Protein AF-A0A357LTD9-F1 (afdb_monomer_lite)

Foldseek 3Di:
DDDCVVVVPPQKDWAFDDDPRDGAWTWIWGDDPAAIEIGDTDGVDDDLCSLVVSVVVNCVVPVVHHYDYDDDDPVVVSNVVNPDDDPDDDDDDDD

Structure (mmCIF, N/CA/C/O backbone):
data_AF-A0A357LTD9-F1
#
_entry.id   AF-A0A357LTD9-F1
#
loop_
_atom_site.group_PDB
_atom_site.id
_atom_site.type_symbol
_atom_site.label_atom_id
_atom_site.label_alt_id
_atom_site.label_comp_id
_atom_site.label_asym_id
_atom_site.label_entity_id
_atom_site.label_seq_id
_atom_site.pdbx_PDB_ins_code
_atom_site.Cartn_x
_atom_site.Cartn_y
_atom_site.Cartn_z
_atom_site.occupancy
_atom_site.B_iso_or_equiv
_atom_site.auth_seq_id
_atom_site.auth_comp_id
_atom_site.auth_asym_id
_atom_site.auth_atom_id
_atom_site.pdbx_PDB_model_num
ATOM 1 N N . MET A 1 1 ? 0.953 27.834 -2.475 1.00 64.50 1 MET A N 1
ATOM 2 C CA . MET A 1 1 ? 1.856 27.210 -1.484 1.00 64.50 1 MET A CA 1
ATOM 3 C C . MET A 1 1 ? 1.182 25.929 -1.016 1.00 64.50 1 MET A C 1
ATOM 5 O O . MET A 1 1 ? -0.016 25.980 -0.756 1.00 64.50 1 MET A O 1
ATOM 9 N N . PHE A 1 2 ? 1.875 24.789 -1.015 1.00 73.38 2 PHE A N 1
ATOM 10 C CA . PHE A 1 2 ? 1.286 23.538 -0.526 1.00 73.38 2 PHE A CA 1
ATOM 11 C C . PHE A 1 2 ? 1.097 23.623 0.994 1.00 73.38 2 PHE A C 1
ATOM 13 O O . PHE A 1 2 ? 1.944 24.174 1.688 1.00 73.38 2 PHE A O 1
ATOM 20 N N . ASN A 1 3 ? -0.035 23.137 1.502 1.00 78.94 3 ASN A N 1
ATOM 21 C CA . ASN A 1 3 ? -0.360 23.207 2.925 1.00 78.94 3 ASN A CA 1
ATOM 22 C C . ASN A 1 3 ? 0.356 22.080 3.693 1.00 78.94 3 ASN A C 1
ATOM 24 O O . ASN A 1 3 ? 0.045 20.905 3.496 1.00 78.94 3 ASN A O 1
ATOM 28 N N . GLU A 1 4 ? 1.280 22.437 4.585 1.00 82.81 4 GLU A N 1
ATOM 29 C CA . GLU A 1 4 ? 2.109 21.486 5.343 1.00 82.81 4 GLU A CA 1
ATOM 30 C C . GLU A 1 4 ? 1.353 20.733 6.451 1.00 82.81 4 GLU A C 1
ATOM 32 O O . GLU A 1 4 ? 1.856 19.738 6.966 1.00 82.81 4 GLU A O 1
ATOM 37 N N . ILE A 1 5 ? 0.120 21.133 6.794 1.00 84.25 5 ILE A N 1
ATOM 38 C CA . ILE A 1 5 ? -0.680 20.495 7.857 1.00 84.25 5 ILE A CA 1
ATOM 39 C C . ILE A 1 5 ? -0.859 18.990 7.614 1.00 84.25 5 ILE A C 1
ATOM 41 O O . ILE A 1 5 ? -0.936 18.215 8.566 1.00 84.25 5 ILE A O 1
ATOM 45 N N . PHE A 1 6 ? -0.900 18.552 6.353 1.00 76.31 6 PHE A N 1
ATOM 46 C CA . PHE A 1 6 ? -1.041 17.134 6.022 1.0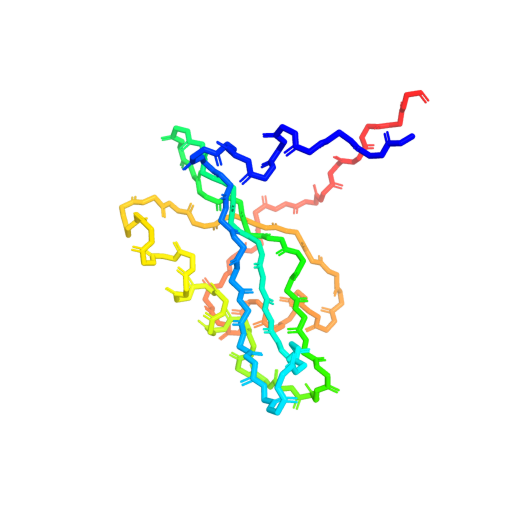0 76.31 6 PHE A CA 1
ATOM 47 C C . PHE A 1 6 ? 0.160 16.283 6.445 1.00 76.31 6 PHE A C 1
ATOM 49 O O . PHE A 1 6 ? -0.033 15.103 6.717 1.00 76.31 6 PHE A O 1
ATOM 56 N N . LEU A 1 7 ? 1.357 16.866 6.577 1.00 80.00 7 LEU A N 1
ATOM 57 C CA . LEU A 1 7 ? 2.538 16.151 7.075 1.00 80.00 7 LEU A CA 1
ATOM 58 C C . LEU A 1 7 ? 2.448 15.842 8.575 1.00 80.00 7 LEU A C 1
ATOM 60 O O . LEU A 1 7 ? 3.122 14.936 9.050 1.00 80.00 7 LEU A O 1
ATOM 64 N N . ASN A 1 8 ? 1.600 16.567 9.310 1.00 83.81 8 ASN A N 1
ATOM 65 C CA . ASN A 1 8 ? 1.417 16.407 10.754 1.00 83.81 8 ASN A CA 1
ATOM 66 C C . ASN A 1 8 ? 0.146 15.623 11.116 1.00 83.81 8 ASN A C 1
ATOM 68 O O . ASN A 1 8 ? -0.194 15.501 12.293 1.00 83.81 8 ASN A O 1
ATOM 72 N N . LYS A 1 9 ? -0.593 15.100 10.128 1.00 87.81 9 LYS A N 1
ATOM 73 C CA . LYS A 1 9 ? -1.756 14.252 10.404 1.00 87.81 9 LYS A CA 1
ATOM 74 C C . LYS A 1 9 ? -1.294 12.859 10.812 1.00 87.81 9 LYS A C 1
ATOM 76 O O . LYS A 1 9 ? -0.747 12.136 9.992 1.00 87.81 9 LYS A O 1
ATOM 81 N N . GLY A 1 10 ? -1.606 12.464 12.047 1.00 90.00 10 GLY A N 1
ATOM 82 C CA . GLY A 1 10 ? -1.229 11.159 12.610 1.00 90.00 10 GLY A CA 1
ATOM 83 C C . GLY A 1 10 ? -1.836 9.934 11.915 1.00 90.00 10 GLY A C 1
ATOM 84 O O . GLY A 1 10 ? -1.462 8.815 12.243 1.00 90.00 10 GLY A O 1
ATOM 85 N N . ASP A 1 11 ? -2.746 10.137 10.962 1.00 94.94 11 ASP A N 1
ATOM 86 C CA . ASP A 1 11 ? -3.331 9.073 10.145 1.00 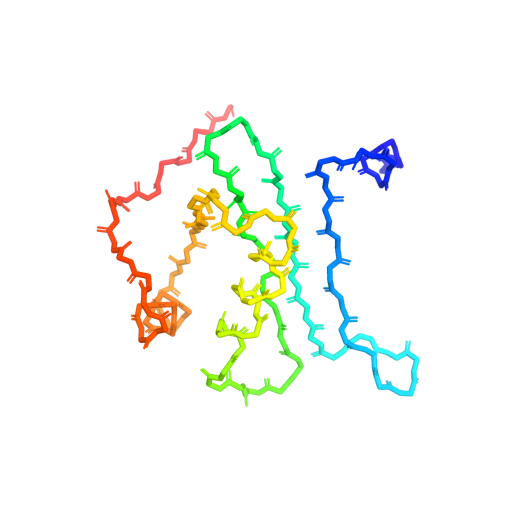94.94 11 ASP A CA 1
ATOM 87 C C . ASP A 1 11 ? -2.701 8.973 8.743 1.00 94.94 11 ASP A C 1
ATOM 89 O O . ASP A 1 11 ? -3.103 8.123 7.951 1.00 94.94 11 ASP A O 1
ATOM 93 N N . ILE A 1 12 ? -1.719 9.822 8.416 1.00 94.50 12 ILE A N 1
ATOM 94 C CA . ILE A 1 12 ? -0.962 9.768 7.161 1.00 94.50 12 ILE A CA 1
ATOM 95 C C . ILE A 1 12 ? 0.469 9.323 7.467 1.00 94.50 12 ILE A C 1
ATOM 97 O O . ILE A 1 12 ? 1.169 9.932 8.271 1.00 94.50 12 ILE A O 1
ATOM 101 N N . PHE A 1 13 ? 0.920 8.281 6.776 1.00 94.62 13 PHE A N 1
ATOM 102 C CA . PHE A 1 13 ? 2.229 7.663 6.959 1.00 94.62 13 PHE A CA 1
ATOM 103 C C . PHE A 1 13 ? 2.985 7.692 5.638 1.00 94.62 13 PHE A C 1
ATOM 105 O O . PHE A 1 13 ? 2.473 7.242 4.615 1.00 94.62 13 PHE A O 1
ATOM 112 N N . ILE A 1 14 ? 4.211 8.207 5.654 1.00 94.44 14 ILE A N 1
ATOM 113 C CA . ILE A 1 14 ? 5.081 8.237 4.478 1.00 94.44 14 ILE A CA 1
ATOM 114 C C . ILE A 1 14 ? 6.227 7.267 4.732 1.00 94.44 14 ILE A C 1
ATOM 116 O O . ILE A 1 14 ? 7.081 7.508 5.587 1.00 94.44 14 ILE A O 1
ATOM 120 N N . PHE A 1 15 ? 6.256 6.176 3.973 1.00 95.62 15 PHE A N 1
ATOM 121 C CA . PHE A 1 15 ? 7.331 5.196 4.026 1.00 95.62 15 PHE A CA 1
ATOM 122 C C . PHE A 1 15 ? 8.296 5.441 2.882 1.00 95.62 15 PHE A C 1
ATOM 124 O O . PHE A 1 15 ? 7.898 5.537 1.722 1.00 95.62 15 PHE A O 1
ATOM 131 N N . GLY A 1 16 ? 9.586 5.485 3.195 1.00 95.31 16 GLY A N 1
ATOM 132 C CA . GLY A 1 16 ? 10.610 5.598 2.175 1.00 95.31 16 GLY A CA 1
ATOM 133 C C . GLY A 1 16 ? 11.896 4.916 2.598 1.00 95.31 16 GLY A C 1
ATOM 134 O O . GLY A 1 16 ? 12.434 5.187 3.670 1.00 95.31 16 GLY A O 1
ATOM 135 N N . GLN A 1 17 ? 12.412 4.054 1.728 1.00 94.69 17 GLN A N 1
ATOM 136 C CA . GLN A 1 17 ? 13.747 3.495 1.872 1.00 94.69 17 GLN A CA 1
ATOM 137 C C . GLN A 1 17 ? 14.741 4.417 1.168 1.00 94.69 17 GLN A C 1
ATOM 139 O O . GLN A 1 17 ? 14.616 4.684 -0.031 1.00 94.69 17 GLN A O 1
ATOM 144 N N . LYS A 1 18 ? 15.732 4.900 1.923 1.00 94.75 18 LYS A N 1
ATOM 145 C CA . LYS A 1 18 ? 16.807 5.739 1.395 1.00 94.75 18 LYS A CA 1
ATOM 146 C C . LYS A 1 18 ? 18.056 4.925 1.087 1.00 94.75 18 LYS A C 1
ATOM 148 O O . LYS A 1 18 ? 18.430 4.043 1.856 1.00 94.75 18 LYS A O 1
ATOM 153 N N . ASN A 1 19 ? 18.748 5.314 0.027 1.00 93.38 19 ASN A N 1
ATOM 154 C CA . ASN A 1 19 ? 20.120 4.922 -0.259 1.00 93.38 19 ASN A CA 1
ATOM 155 C C . ASN A 1 19 ? 20.924 6.186 -0.566 1.00 93.38 19 ASN A C 1
ATOM 157 O O . ASN A 1 19 ? 20.492 7.019 -1.361 1.00 93.38 19 ASN A O 1
ATOM 161 N N . ARG A 1 20 ? 22.069 6.370 0.103 1.00 93.56 20 ARG A N 1
ATOM 162 C CA . ARG A 1 20 ? 22.931 7.561 -0.056 1.00 93.56 20 ARG A CA 1
ATOM 163 C C . ARG A 1 20 ? 22.160 8.897 -0.010 1.00 93.56 20 ARG A C 1
ATOM 165 O O . ARG A 1 20 ? 22.440 9.816 -0.769 1.00 93.56 20 ARG A O 1
ATOM 172 N N . GLY A 1 21 ? 21.169 8.993 0.879 1.00 93.62 21 GLY A N 1
ATOM 173 C CA . GLY A 1 21 ? 20.354 10.199 1.078 1.00 93.62 21 GLY A CA 1
ATOM 174 C C . GLY A 1 21 ? 19.167 10.373 0.120 1.00 93.62 21 GLY A C 1
ATOM 175 O O . GLY A 1 21 ? 18.325 11.230 0.379 1.00 93.62 21 GLY A O 1
ATOM 176 N N . VAL A 1 22 ? 19.038 9.542 -0.918 1.00 92.25 22 VAL A N 1
ATOM 177 C CA . VAL A 1 22 ? 17.951 9.604 -1.908 1.00 92.25 22 VAL A CA 1
ATOM 178 C C . VAL A 1 22 ? 16.915 8.522 -1.619 1.00 92.25 22 VAL A C 1
ATOM 180 O O . VAL A 1 22 ? 17.275 7.392 -1.297 1.00 92.25 22 VAL A O 1
ATOM 183 N N . PHE A 1 23 ? 15.626 8.850 -1.723 1.00 94.44 23 PHE A N 1
ATOM 184 C CA . PHE A 1 23 ? 14.560 7.851 -1.641 1.00 94.44 23 PHE A CA 1
ATOM 185 C C . PHE A 1 23 ? 14.537 6.991 -2.907 1.00 94.44 23 PHE A C 1
ATOM 187 O O . PHE A 1 23 ? 14.273 7.500 -3.990 1.00 94.44 23 PHE A O 1
ATOM 194 N N . GLU A 1 24 ? 14.783 5.689 -2.768 1.00 95.12 24 GLU A N 1
ATOM 195 C CA . GLU A 1 24 ? 14.780 4.752 -3.900 1.00 95.12 24 GLU A CA 1
ATOM 196 C C . GLU A 1 24 ? 13.448 4.042 -4.092 1.00 95.12 24 GLU A C 1
ATOM 198 O O . GLU A 1 24 ? 13.156 3.562 -5.183 1.00 95.12 24 GLU A O 1
ATOM 203 N N . LYS A 1 25 ? 12.657 3.921 -3.030 1.00 95.31 25 LYS A N 1
ATOM 204 C CA . LYS A 1 25 ? 11.328 3.320 -3.064 1.00 95.31 25 LYS A CA 1
ATOM 205 C C . LYS A 1 25 ? 10.529 3.720 -1.844 1.00 95.31 25 LYS A C 1
ATOM 207 O O . LYS A 1 25 ? 11.107 4.065 -0.809 1.00 95.31 25 LYS A O 1
ATOM 212 N N . GLY A 1 26 ? 9.216 3.630 -1.951 1.00 96.38 26 GLY A N 1
ATOM 213 C CA . GLY A 1 26 ? 8.327 4.029 -0.877 1.00 96.38 26 GLY A CA 1
ATOM 214 C C . GLY A 1 26 ? 6.862 3.880 -1.236 1.00 96.38 26 GLY A C 1
ATOM 215 O O . GLY A 1 26 ? 6.515 3.381 -2.306 1.00 96.38 26 GLY A O 1
ATOM 216 N N . CYS A 1 27 ? 6.024 4.298 -0.298 1.00 97.00 27 CYS A N 1
ATOM 217 C CA . CYS A 1 27 ? 4.576 4.349 -0.432 1.00 97.00 27 CYS A CA 1
ATOM 218 C C . CYS A 1 27 ? 3.986 5.293 0.621 1.00 97.00 27 CYS A C 1
ATOM 220 O O . CYS A 1 27 ? 4.683 5.749 1.536 1.00 97.00 27 CYS A O 1
ATOM 222 N N . ILE A 1 28 ? 2.695 5.572 0.493 1.00 96.69 28 ILE A N 1
ATOM 223 C CA . ILE A 1 28 ? 1.916 6.326 1.469 1.00 96.69 28 ILE A CA 1
ATOM 224 C C . ILE A 1 28 ? 0.817 5.419 2.022 1.00 96.69 28 ILE A C 1
ATOM 226 O O . ILE A 1 28 ? 0.123 4.741 1.265 1.00 96.69 28 ILE A O 1
ATOM 230 N N . GLY A 1 29 ? 0.668 5.432 3.345 1.00 96.88 29 GLY A N 1
ATOM 231 C CA . GLY A 1 29 ? -0.468 4.866 4.064 1.00 96.88 29 GLY A CA 1
ATOM 232 C C . GLY A 1 29 ? -1.396 5.978 4.554 1.00 96.88 29 GLY A C 1
ATOM 233 O O . GLY A 1 29 ? -0.927 6.974 5.100 1.00 96.88 29 GLY A O 1
ATOM 234 N N . ASN A 1 30 ? -2.707 5.816 4.391 1.00 96.69 30 ASN A N 1
ATOM 235 C CA . ASN A 1 30 ? -3.721 6.714 4.946 1.00 96.69 30 ASN A CA 1
ATOM 236 C C . ASN A 1 30 ? -4.743 5.899 5.743 1.00 96.69 30 ASN A C 1
ATOM 238 O O . ASN A 1 30 ? -5.566 5.188 5.165 1.00 96.69 30 ASN A O 1
ATOM 242 N N . ARG A 1 31 ? -4.659 5.954 7.073 1.00 96.88 31 ARG A N 1
ATOM 243 C CA . ARG A 1 31 ? -5.522 5.177 7.961 1.00 96.88 31 ARG A CA 1
ATOM 244 C C . ARG A 1 31 ? -6.878 5.855 8.113 1.00 96.88 31 ARG A C 1
ATOM 246 O O . ARG A 1 31 ? -6.987 7.016 8.490 1.00 96.88 31 ARG A O 1
ATOM 253 N N . SER A 1 32 ? -7.927 5.080 7.890 1.00 96.00 32 SER A N 1
ATOM 254 C CA . SER A 1 32 ? -9.298 5.430 8.244 1.00 96.00 32 SER A CA 1
ATOM 255 C C . SER A 1 32 ? -9.801 4.509 9.358 1.00 96.00 32 SER A C 1
ATOM 257 O O . SER A 1 32 ? -9.065 3.674 9.876 1.00 96.00 32 SER A O 1
ATOM 259 N N . ARG A 1 33 ? -11.085 4.624 9.711 1.00 96.31 33 ARG A N 1
ATOM 260 C CA . ARG A 1 33 ? -11.718 3.725 10.687 1.00 96.31 33 ARG A CA 1
ATOM 261 C C . ARG A 1 33 ? -11.751 2.261 10.230 1.00 96.31 33 ARG A C 1
ATOM 263 O O . ARG A 1 33 ? -11.694 1.378 11.073 1.00 96.31 33 ARG A O 1
ATOM 270 N N . ASN A 1 34 ? -11.891 2.016 8.925 1.00 97.38 34 ASN A N 1
ATOM 271 C CA . ASN A 1 34 ? -12.254 0.692 8.404 1.00 97.38 34 ASN A CA 1
ATOM 272 C C . ASN A 1 34 ? -11.185 0.072 7.497 1.00 97.38 34 ASN A C 1
ATOM 274 O O . ASN A 1 34 ? -11.313 -1.086 7.118 1.00 97.38 34 ASN A O 1
ATOM 278 N N . CYS A 1 35 ? -10.177 0.841 7.093 1.00 97.50 35 CYS A N 1
ATOM 279 C CA . CYS A 1 35 ? -9.113 0.386 6.206 1.00 97.50 35 CYS A CA 1
ATOM 280 C C . CYS A 1 35 ? -7.917 1.334 6.262 1.00 97.50 35 CYS A C 1
ATOM 282 O O . CYS A 1 35 ? -8.042 2.480 6.714 1.00 97.50 35 CYS A O 1
ATOM 284 N N . ILE A 1 36 ? -6.788 0.879 5.725 1.00 98.25 36 ILE A N 1
ATOM 285 C CA . ILE A 1 36 ? -5.660 1.745 5.394 1.00 98.25 36 ILE A CA 1
ATOM 286 C C . ILE A 1 36 ? -5.542 1.840 3.872 1.00 98.25 36 ILE A C 1
ATOM 288 O O . ILE A 1 36 ? -5.388 0.834 3.181 1.00 98.25 36 ILE A O 1
ATOM 292 N N . GLY A 1 37 ? -5.629 3.059 3.346 1.00 97.31 37 GLY A N 1
ATOM 293 C CA . GLY A 1 37 ? -5.364 3.341 1.943 1.00 97.31 37 GLY A CA 1
ATOM 294 C C . GLY A 1 37 ? -3.869 3.253 1.653 1.00 97.31 37 GLY A C 1
ATOM 295 O O . GLY A 1 37 ? -3.092 3.974 2.274 1.00 97.31 37 GLY A O 1
ATOM 296 N N . LEU A 1 38 ? -3.479 2.401 0.711 1.00 97.38 38 LEU A N 1
ATOM 297 C CA . LEU A 1 38 ? -2.147 2.330 0.127 1.00 97.38 38 LEU A CA 1
ATOM 298 C C . LEU A 1 38 ? -2.140 3.120 -1.18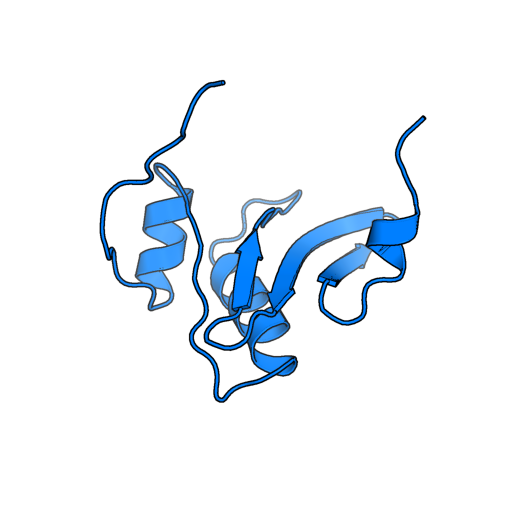4 1.00 97.38 38 LEU A C 1
ATOM 300 O O . LEU A 1 38 ? -2.928 2.845 -2.091 1.00 97.38 38 LEU A O 1
ATOM 304 N N . SER A 1 39 ? -1.240 4.091 -1.295 1.00 95.50 39 SER A N 1
ATOM 305 C CA . SER A 1 39 ? -1.067 4.875 -2.516 1.00 95.50 39 SER A CA 1
ATOM 306 C C . SER A 1 39 ? 0.396 5.221 -2.766 1.00 95.50 39 SER A C 1
ATOM 308 O O . SER A 1 39 ? 1.263 5.026 -1.911 1.00 95.50 39 SER A O 1
ATOM 310 N N . ASN A 1 40 ? 0.670 5.762 -3.956 1.00 94.62 40 ASN A N 1
ATOM 311 C CA . ASN A 1 40 ? 1.980 6.299 -4.328 1.00 94.62 40 ASN A CA 1
ATOM 312 C C . ASN A 1 40 ? 3.120 5.284 -4.133 1.00 94.62 40 ASN A C 1
ATOM 314 O O . ASN A 1 40 ? 4.207 5.654 -3.692 1.00 94.62 40 ASN A O 1
ATOM 318 N N . VAL A 1 41 ? 2.867 4.007 -4.433 1.00 95.06 41 VAL A N 1
ATOM 319 C CA . VAL A 1 41 ? 3.899 2.969 -4.427 1.00 95.06 41 VAL A CA 1
ATOM 320 C C . VAL A 1 41 ? 4.886 3.272 -5.550 1.00 95.06 41 VAL A C 1
ATOM 322 O O . VAL A 1 41 ? 4.493 3.421 -6.704 1.00 95.06 41 VAL A O 1
ATOM 325 N N . PHE A 1 42 ? 6.171 3.391 -5.226 1.00 93.19 42 PHE A N 1
ATOM 326 C CA . PHE A 1 42 ? 7.195 3.693 -6.223 1.00 93.19 42 PHE A CA 1
ATOM 327 C C . PHE A 1 42 ? 8.497 2.952 -5.951 1.00 93.19 42 PHE A C 1
ATOM 329 O O . PHE A 1 42 ? 8.824 2.628 -4.808 1.00 93.19 42 PHE A O 1
ATOM 336 N N . SER A 1 43 ? 9.279 2.747 -7.011 1.00 93.62 43 SER A N 1
ATOM 337 C CA . SER A 1 43 ? 10.685 2.367 -6.923 1.00 93.62 43 SER A CA 1
ATOM 338 C C . SER A 1 43 ? 11.466 2.889 -8.130 1.00 93.62 43 SER A C 1
ATOM 340 O O . SER A 1 43 ? 10.963 2.865 -9.249 1.00 93.62 43 SER A O 1
ATOM 342 N N . ILE A 1 44 ? 12.697 3.358 -7.910 1.00 92.19 44 ILE A N 1
ATOM 343 C CA . ILE A 1 44 ? 13.622 3.789 -8.970 1.00 92.19 44 ILE A CA 1
ATOM 344 C C . ILE A 1 44 ? 14.068 2.593 -9.825 1.00 92.19 44 ILE A C 1
ATOM 346 O O . ILE A 1 44 ? 14.331 2.748 -11.016 1.00 92.19 44 ILE A O 1
ATOM 350 N N . SER A 1 45 ? 14.143 1.393 -9.244 1.00 87.88 45 SER A N 1
ATOM 351 C CA . SER A 1 45 ? 14.436 0.159 -9.971 1.00 87.88 45 SER A CA 1
ATOM 352 C C . SER A 1 45 ? 13.174 -0.682 -10.142 1.00 87.88 45 SER A C 1
ATOM 354 O O . SER A 1 45 ? 12.277 -0.685 -9.300 1.00 87.88 45 SER A O 1
ATOM 356 N N . ARG A 1 46 ? 13.096 -1.440 -11.241 1.00 79.88 46 ARG A N 1
ATOM 357 C CA . ARG A 1 46 ? 12.024 -2.428 -11.397 1.00 79.88 46 ARG A CA 1
ATOM 358 C C . ARG A 1 46 ? 12.185 -3.500 -10.321 1.00 79.88 46 ARG A C 1
ATOM 360 O O . ARG A 1 46 ? 13.176 -4.224 -10.310 1.00 79.88 46 ARG A O 1
ATOM 367 N N . SER A 1 47 ? 11.202 -3.602 -9.433 1.00 81.12 47 SER A N 1
ATOM 368 C CA . SER A 1 47 ? 11.159 -4.604 -8.370 1.00 81.12 47 SER A CA 1
ATOM 369 C C . SER A 1 47 ? 9.805 -5.297 -8.379 1.00 81.12 47 SER A C 1
ATOM 371 O O . SER A 1 47 ? 8.778 -4.666 -8.144 1.00 81.12 47 SER A O 1
ATOM 373 N N . SER A 1 48 ? 9.798 -6.613 -8.589 1.00 79.44 48 SER A N 1
ATOM 374 C CA . SER A 1 48 ? 8.577 -7.426 -8.503 1.00 79.44 48 SER A CA 1
ATOM 375 C C . SER A 1 48 ? 8.004 -7.510 -7.084 1.00 79.44 48 SER A C 1
ATOM 377 O O . SER A 1 48 ? 6.841 -7.866 -6.925 1.00 79.44 48 SER A O 1
ATOM 379 N N . ARG A 1 49 ? 8.801 -7.162 -6.063 1.00 85.69 49 ARG A N 1
ATOM 380 C CA . ARG A 1 49 ? 8.434 -7.234 -4.638 1.00 85.69 49 ARG A CA 1
ATOM 381 C C . ARG A 1 49 ? 8.013 -5.888 -4.055 1.00 85.69 49 ARG A C 1
ATOM 383 O O . ARG A 1 49 ? 7.928 -5.753 -2.837 1.00 85.69 49 ARG A O 1
ATOM 390 N N . ILE A 1 50 ? 7.839 -4.857 -4.885 1.00 91.75 50 ILE A N 1
ATOM 391 C CA . ILE A 1 50 ? 7.553 -3.517 -4.365 1.00 91.75 50 ILE A CA 1
ATOM 392 C C . ILE A 1 50 ? 6.203 -3.465 -3.640 1.00 91.75 50 ILE A C 1
ATOM 394 O O . ILE A 1 50 ? 6.119 -2.867 -2.571 1.00 91.75 50 ILE A O 1
ATOM 398 N N . TYR A 1 51 ? 5.189 -4.164 -4.158 1.00 92.31 51 TYR A N 1
ATOM 399 C CA . TYR A 1 51 ? 3.875 -4.244 -3.521 1.00 92.31 51 TYR A CA 1
ATOM 400 C C . TYR A 1 51 ? 3.900 -5.085 -2.241 1.00 92.31 51 TYR A C 1
ATOM 402 O O . TYR A 1 51 ? 3.346 -4.632 -1.249 1.00 92.31 51 TYR A O 1
ATOM 410 N N . ASP A 1 52 ? 4.626 -6.210 -2.192 1.00 91.75 52 ASP A N 1
ATOM 411 C CA . ASP A 1 52 ? 4.867 -6.942 -0.930 1.00 91.75 52 ASP A CA 1
ATOM 412 C C . ASP A 1 52 ? 5.420 -6.021 0.164 1.00 91.75 52 ASP A C 1
ATOM 414 O O . ASP A 1 52 ? 4.940 -5.993 1.296 1.00 91.75 52 ASP A O 1
ATOM 418 N N . GLN A 1 53 ? 6.453 -5.249 -0.184 1.00 93.94 53 GLN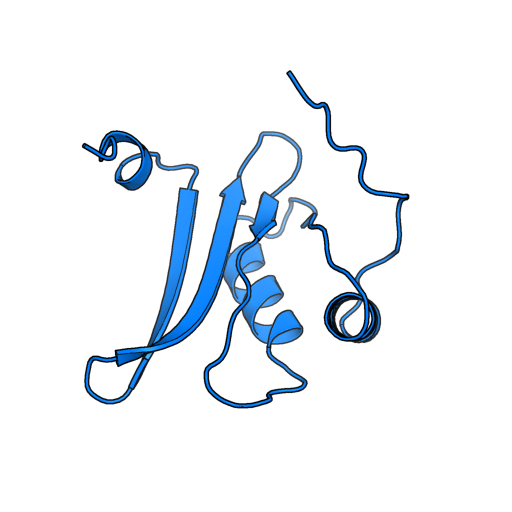 A N 1
ATOM 419 C CA . GLN A 1 53 ? 7.144 -4.367 0.753 1.00 93.94 53 GLN A CA 1
ATOM 420 C C . GLN A 1 53 ? 6.263 -3.197 1.192 1.00 93.94 53 GLN A C 1
ATOM 422 O O . GLN A 1 53 ? 6.270 -2.843 2.370 1.00 93.94 53 GLN A O 1
ATOM 427 N N . ALA A 1 54 ? 5.506 -2.611 0.265 1.00 95.75 54 ALA A N 1
ATOM 428 C CA . ALA A 1 54 ? 4.586 -1.522 0.557 1.00 95.75 54 ALA A CA 1
ATOM 429 C C . ALA A 1 54 ? 3.423 -1.989 1.447 1.00 95.75 54 ALA A C 1
ATOM 431 O O . ALA A 1 54 ? 3.150 -1.366 2.471 1.00 95.75 54 ALA A O 1
ATOM 432 N N . THR A 1 55 ? 2.803 -3.125 1.118 1.00 94.94 55 THR A N 1
ATOM 433 C CA . THR A 1 55 ? 1.732 -3.734 1.917 1.00 94.94 55 THR A CA 1
ATOM 434 C C . THR A 1 55 ? 2.229 -4.095 3.313 1.00 94.94 55 THR A C 1
ATOM 436 O O . THR A 1 55 ? 1.564 -3.765 4.288 1.00 94.94 55 THR A O 1
ATOM 439 N N . ALA A 1 56 ? 3.421 -4.686 3.443 1.00 95.12 56 ALA A N 1
ATOM 440 C CA . ALA A 1 56 ? 4.005 -4.995 4.749 1.00 95.12 56 ALA A CA 1
ATOM 441 C C . ALA A 1 56 ? 4.296 -3.733 5.582 1.00 95.12 56 ALA A C 1
ATOM 443 O O . ALA A 1 56 ? 4.023 -3.709 6.783 1.00 95.12 56 ALA A O 1
ATOM 444 N N . ALA A 1 57 ? 4.819 -2.673 4.956 1.00 96.31 57 ALA A N 1
ATOM 445 C CA . ALA A 1 57 ? 5.061 -1.401 5.632 1.00 96.31 57 ALA A CA 1
ATOM 446 C C . ALA A 1 57 ? 3.752 -0.785 6.146 1.00 96.31 57 ALA A C 1
ATOM 448 O O . ALA A 1 57 ? 3.665 -0.406 7.312 1.00 96.31 57 ALA A O 1
ATOM 449 N N . VAL A 1 58 ? 2.710 -0.755 5.317 1.00 96.88 58 VAL A N 1
ATOM 450 C CA . VAL A 1 58 ? 1.402 -0.223 5.711 1.00 96.88 58 VAL A CA 1
ATOM 451 C C . VAL A 1 58 ? 0.717 -1.100 6.766 1.00 96.88 58 VAL A C 1
ATOM 453 O O . VAL A 1 58 ? 0.196 -0.565 7.742 1.00 96.88 58 VAL A O 1
ATOM 456 N N . ALA A 1 59 ? 0.781 -2.429 6.641 1.00 96.12 59 ALA A N 1
ATOM 457 C CA . ALA A 1 59 ? 0.225 -3.366 7.621 1.00 96.12 59 ALA A CA 1
ATOM 458 C C . ALA A 1 59 ? 0.871 -3.225 9.008 1.00 96.12 59 ALA A C 1
ATOM 460 O O . ALA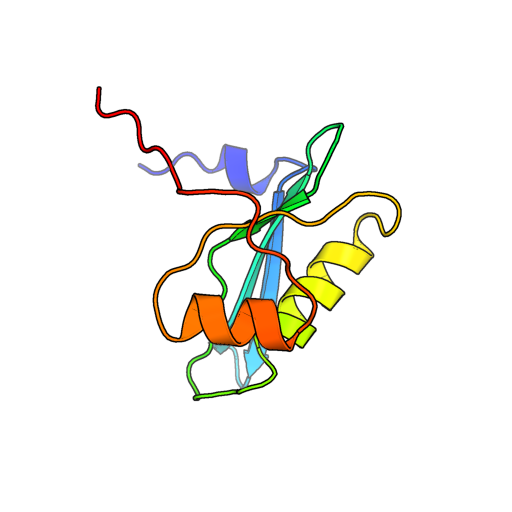 A 1 59 ? 0.232 -3.515 10.015 1.00 96.12 59 ALA A O 1
ATOM 461 N N . SER A 1 60 ? 2.121 -2.750 9.081 1.00 96.69 60 SER A N 1
ATOM 462 C CA . SER A 1 60 ? 2.798 -2.514 10.364 1.00 96.69 60 SER A CA 1
ATOM 463 C C . SER A 1 60 ? 2.166 -1.396 11.206 1.00 96.69 60 SER A C 1
ATOM 465 O O . SER A 1 60 ? 2.421 -1.334 12.406 1.00 96.69 60 SER A O 1
ATOM 467 N N . ILE A 1 61 ? 1.337 -0.533 10.602 1.00 96.12 61 ILE A N 1
ATOM 468 C CA . ILE A 1 61 ? 0.603 0.522 11.314 1.00 96.12 61 ILE A CA 1
ATOM 469 C C . ILE A 1 61 ? -0.574 -0.053 12.103 1.00 96.12 61 ILE A C 1
ATOM 471 O O . ILE A 1 61 ? -0.771 0.311 13.260 1.00 96.12 61 ILE A O 1
ATOM 475 N N . ASP A 1 62 ? -1.366 -0.920 11.472 1.00 96.69 62 ASP A N 1
ATOM 476 C CA . ASP A 1 62 ? -2.470 -1.636 12.109 1.00 96.69 62 ASP A CA 1
ATOM 477 C C . ASP A 1 62 ? -2.780 -2.915 11.310 1.00 96.69 62 ASP A C 1
ATOM 479 O O . ASP A 1 62 ? -3.433 -2.845 10.265 1.00 96.69 62 ASP A O 1
ATOM 483 N N . PRO A 1 63 ? -2.328 -4.092 11.776 1.00 95.94 63 PRO A N 1
ATOM 484 C CA . PRO A 1 63 ? -2.512 -5.344 11.050 1.00 95.94 63 PRO A CA 1
ATOM 485 C C . PRO A 1 63 ? -3.956 -5.866 11.100 1.00 95.94 63 PRO A C 1
ATOM 487 O O . PRO A 1 63 ? -4.263 -6.849 10.429 1.00 95.94 63 PRO A O 1
ATOM 490 N N . SER A 1 64 ? -4.839 -5.255 11.900 1.00 97.06 64 SER A N 1
ATOM 491 C CA . SER A 1 64 ? -6.251 -5.646 11.981 1.00 97.06 64 SER A CA 1
ATOM 492 C C . SER A 1 64 ? -7.111 -5.026 10.878 1.00 97.06 64 SER A C 1
ATOM 494 O O . SER A 1 64 ? -8.223 -5.497 10.628 1.00 97.06 64 SER A O 1
ATOM 496 N N . LEU A 1 65 ? -6.607 -3.984 10.207 1.00 98.00 65 LEU A N 1
ATOM 497 C CA . LEU A 1 65 ? -7.332 -3.272 9.164 1.00 98.00 65 LEU A CA 1
ATOM 498 C C . LEU A 1 65 ? -6.975 -3.803 7.769 1.00 98.00 65 LEU A C 1
ATOM 500 O O . LEU A 1 65 ? -5.798 -4.004 7.462 1.00 98.00 65 LEU A O 1
ATOM 504 N N . PRO A 1 66 ? -7.965 -3.965 6.873 1.00 96.81 66 PRO A N 1
ATOM 505 C CA . PRO A 1 66 ? -7.690 -4.288 5.484 1.00 96.81 66 PRO A CA 1
ATOM 506 C C . PRO A 1 66 ? -6.958 -3.132 4.792 1.00 96.81 66 PRO A C 1
ATOM 508 O O . PRO A 1 66 ? -7.214 -1.951 5.057 1.00 96.81 66 PRO A O 1
ATOM 511 N N . ILE A 1 67 ? -6.081 -3.483 3.854 1.00 97.19 67 ILE A N 1
ATOM 512 C CA . ILE A 1 67 ? -5.371 -2.525 3.006 1.00 97.19 67 ILE A CA 1
ATOM 513 C C . ILE A 1 67 ? -6.114 -2.409 1.680 1.00 97.19 67 ILE A C 1
ATOM 515 O O . ILE A 1 67 ? -6.423 -3.414 1.042 1.00 97.19 67 ILE A O 1
ATOM 519 N N . VAL A 1 68 ? -6.402 -1.177 1.266 1.00 96.62 68 VAL A N 1
ATOM 520 C CA . VAL A 1 68 ? -7.101 -0.879 0.010 1.00 96.62 68 VAL A CA 1
ATOM 521 C C . VAL A 1 68 ? -6.265 0.056 -0.848 1.00 96.62 68 VAL A C 1
ATOM 523 O O . VAL A 1 68 ? -5.570 0.921 -0.329 1.00 96.62 68 VAL A O 1
ATOM 526 N N . GLY A 1 69 ? -6.347 -0.080 -2.164 1.00 94.94 69 GLY A N 1
ATOM 527 C CA . GLY A 1 69 ? -5.621 0.771 -3.100 1.00 94.94 69 GLY A CA 1
ATOM 528 C C . GLY A 1 69 ? -6.283 0.775 -4.469 1.00 94.94 69 GLY A C 1
ATOM 529 O O . GLY A 1 69 ? -7.316 0.140 -4.681 1.00 94.94 69 GLY A O 1
ATOM 530 N N . TYR A 1 70 ? -5.683 1.505 -5.398 1.00 94.94 70 TYR A N 1
ATOM 531 C CA . TYR A 1 70 ? -6.077 1.521 -6.800 1.00 94.94 70 TYR A CA 1
ATOM 532 C C . TYR A 1 70 ? -4.819 1.490 -7.659 1.00 94.94 70 TYR A C 1
ATOM 534 O O . TYR A 1 70 ? -3.855 2.193 -7.374 1.00 94.94 70 TYR A O 1
ATOM 542 N N . GLU A 1 71 ? -4.836 0.676 -8.708 1.00 93.69 71 GLU A N 1
ATOM 543 C CA . GLU A 1 71 ? -3.729 0.535 -9.649 1.00 93.69 71 GLU A CA 1
ATOM 544 C C . GLU A 1 71 ? -4.257 0.244 -11.053 1.00 93.69 71 GLU A C 1
ATOM 546 O O . GLU A 1 71 ? -5.429 -0.095 -11.238 1.00 93.69 71 GLU A O 1
ATOM 551 N N . ALA A 1 72 ? -3.378 0.360 -12.046 1.00 91.69 72 ALA A N 1
ATOM 552 C CA . ALA A 1 72 ? -3.665 0.023 -13.434 1.00 91.69 72 ALA A CA 1
ATOM 553 C C . ALA A 1 72 ? -2.547 -0.841 -14.038 1.00 91.69 72 ALA A C 1
ATOM 555 O O . ALA A 1 72 ? -1.393 -0.760 -13.618 1.00 91.69 72 ALA A O 1
ATOM 556 N N . ALA A 1 73 ? -2.893 -1.638 -15.054 1.00 92.12 73 ALA A N 1
ATOM 557 C CA . ALA A 1 73 ? -1.953 -2.428 -15.854 1.00 92.12 73 ALA A CA 1
ATOM 558 C C . ALA A 1 73 ? -0.970 -3.266 -15.000 1.00 92.12 73 ALA A C 1
ATOM 560 O O . ALA A 1 73 ? -1.393 -3.984 -14.095 1.00 92.12 73 ALA A O 1
ATOM 561 N N . GLU A 1 74 ? 0.334 -3.169 -15.272 1.00 89.94 74 GLU A N 1
ATOM 562 C CA . GLU A 1 74 ? 1.392 -3.965 -14.632 1.00 89.94 74 GLU A CA 1
ATOM 563 C C . GLU A 1 74 ? 1.430 -3.833 -13.101 1.00 89.94 74 GLU A C 1
ATOM 565 O O . GLU A 1 74 ? 1.760 -4.792 -12.398 1.00 89.94 74 GLU A O 1
ATOM 570 N N . ASN A 1 75 ? 1.040 -2.671 -12.576 1.00 89.31 75 ASN A N 1
ATOM 571 C CA . ASN A 1 75 ? 0.961 -2.425 -11.142 1.00 89.31 75 ASN A CA 1
ATOM 572 C C . ASN A 1 75 ? -0.217 -3.163 -10.500 1.00 89.31 75 ASN A C 1
ATOM 574 O O . ASN A 1 75 ? -0.071 -3.724 -9.416 1.00 89.31 75 ASN A O 1
ATOM 578 N N . LEU A 1 76 ? -1.364 -3.222 -11.187 1.00 92.56 76 LEU A N 1
ATOM 579 C CA . LEU A 1 76 ? -2.519 -3.996 -10.728 1.00 92.56 76 LEU A CA 1
ATOM 580 C C . LEU A 1 76 ? -2.187 -5.492 -10.714 1.00 92.56 76 LEU A C 1
ATOM 582 O O . LEU A 1 76 ? -2.449 -6.178 -9.729 1.00 92.56 76 LEU A O 1
ATOM 586 N N . GLU A 1 77 ? -1.527 -5.987 -11.764 1.00 91.81 77 GLU A N 1
ATOM 587 C CA . GLU A 1 77 ? -1.047 -7.372 -11.813 1.00 91.81 77 GLU A CA 1
ATOM 588 C C . GLU A 1 77 ? -0.031 -7.674 -10.704 1.00 91.81 77 GLU A C 1
ATOM 590 O O . GLU A 1 77 ? -0.019 -8.773 -10.147 1.00 91.81 77 GLU A O 1
ATOM 595 N N . ALA A 1 78 ? 0.848 -6.722 -10.379 1.00 89.62 78 ALA A N 1
ATOM 596 C CA . ALA A 1 78 ? 1.804 -6.862 -9.286 1.00 89.62 78 ALA A CA 1
ATOM 597 C C . ALA A 1 78 ? 1.119 -6.865 -7.912 1.00 89.62 78 ALA A C 1
ATOM 599 O O . ALA A 1 78 ? 1.492 -7.675 -7.066 1.00 89.62 78 ALA A O 1
ATOM 600 N N . ALA A 1 79 ? 0.109 -6.023 -7.689 1.00 91.38 79 ALA A N 1
ATOM 601 C CA . ALA A 1 79 ? -0.680 -6.036 -6.459 1.00 91.38 79 ALA A CA 1
ATOM 602 C C . ALA A 1 79 ? -1.422 -7.374 -6.288 1.00 91.38 79 ALA A C 1
ATOM 604 O O . ALA A 1 79 ? -1.329 -8.007 -5.236 1.00 91.38 79 ALA A O 1
ATOM 605 N N . CYS A 1 80 ? -2.075 -7.869 -7.345 1.00 93.06 80 CYS A N 1
ATOM 606 C CA . CYS A 1 80 ? -2.804 -9.139 -7.296 1.00 93.06 80 CYS A CA 1
ATOM 607 C C . CYS A 1 80 ? -1.898 -10.351 -7.060 1.00 93.06 80 CYS A C 1
ATOM 609 O O . CYS A 1 80 ? -2.237 -11.227 -6.266 1.00 93.06 80 CYS A O 1
ATOM 611 N N . ARG A 1 81 ? -0.705 -10.390 -7.669 1.00 90.94 81 ARG A N 1
ATOM 612 C CA . ARG A 1 81 ? 0.293 -11.442 -7.390 1.00 90.94 81 ARG A CA 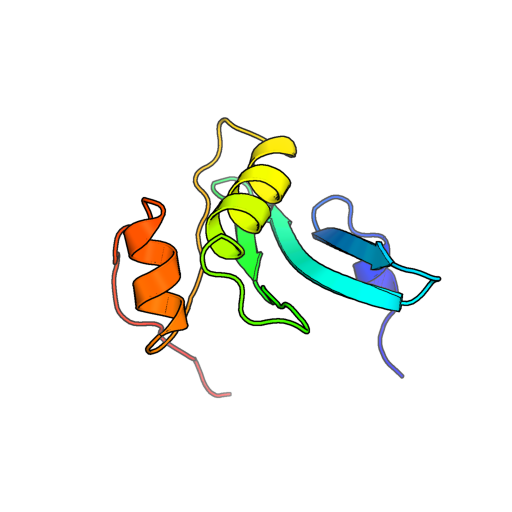1
ATOM 613 C C . ARG A 1 81 ? 0.739 -11.486 -5.926 1.00 90.94 81 ARG A C 1
ATOM 615 O O . ARG A 1 81 ? 1.198 -12.532 -5.480 1.00 90.94 81 ARG A O 1
ATOM 622 N N . ASN A 1 82 ? 0.571 -10.384 -5.199 1.00 84.88 82 ASN A N 1
ATOM 623 C CA . ASN A 1 82 ? 0.946 -10.225 -3.796 1.00 84.88 82 ASN A CA 1
ATOM 624 C C . ASN A 1 82 ? -0.271 -10.282 -2.849 1.00 84.88 82 ASN A C 1
ATOM 626 O O . ASN A 1 82 ? -0.219 -9.788 -1.725 1.00 84.88 82 ASN A O 1
ATOM 630 N N . GLY A 1 83 ? -1.374 -10.896 -3.297 1.00 90.25 83 GLY A N 1
ATOM 631 C CA . GLY A 1 83 ? -2.532 -11.221 -2.460 1.00 90.25 83 GLY A CA 1
ATOM 632 C C . GLY A 1 83 ? -3.658 -10.187 -2.464 1.00 90.25 83 GLY A C 1
ATOM 633 O O . GLY A 1 83 ? -4.629 -10.366 -1.737 1.00 90.25 83 GLY A O 1
ATOM 634 N N . SER A 1 84 ? -3.567 -9.116 -3.262 1.00 93.00 84 SER A N 1
ATOM 635 C CA . SER A 1 84 ? -4.700 -8.201 -3.444 1.00 93.00 84 SER A CA 1
ATOM 636 C C . SER A 1 84 ? -5.787 -8.805 -4.337 1.00 93.00 84 SER A C 1
ATOM 638 O O . SER A 1 84 ? -5.505 -9.411 -5.370 1.00 93.00 84 SER A O 1
ATOM 640 N N . GLU A 1 85 ? -7.045 -8.552 -3.991 1.00 95.81 85 GLU A N 1
ATOM 641 C CA . GLU A 1 85 ? -8.206 -8.939 -4.794 1.00 95.81 85 GLU A CA 1
ATOM 642 C C . GLU A 1 85 ? -8.825 -7.720 -5.489 1.00 95.81 85 GLU A C 1
ATOM 644 O O . GLU A 1 85 ? -8.889 -6.623 -4.927 1.00 95.81 85 GLU A O 1
ATOM 649 N N . ILE A 1 86 ? -9.305 -7.902 -6.724 1.00 96.44 86 ILE A N 1
ATOM 650 C CA . ILE A 1 86 ? -10.007 -6.844 -7.460 1.00 96.44 86 ILE A CA 1
ATOM 651 C C . ILE A 1 86 ? -11.437 -6.741 -6.925 1.00 96.44 86 ILE A C 1
ATOM 653 O O . ILE A 1 86 ? -12.271 -7.602 -7.192 1.00 96.44 86 ILE A O 1
ATOM 657 N N . VAL A 1 87 ? -11.730 -5.652 -6.214 1.00 95.12 87 VAL A N 1
ATOM 658 C CA . VAL A 1 87 ? -13.060 -5.395 -5.629 1.00 95.12 87 VAL A CA 1
ATOM 659 C C . VAL A 1 87 ? -13.984 -4.558 -6.526 1.00 95.12 87 VAL A C 1
ATOM 661 O O . VAL A 1 87 ? -15.174 -4.432 -6.242 1.00 95.12 87 VAL A O 1
ATOM 664 N N . GLY A 1 88 ? -13.466 -3.976 -7.612 1.00 94.69 88 GLY A N 1
ATOM 665 C CA . GLY A 1 88 ? -14.250 -3.205 -8.578 1.00 94.69 88 GLY A CA 1
ATOM 666 C C . GLY A 1 88 ? -13.440 -2.160 -9.345 1.00 94.69 88 GLY A C 1
ATOM 667 O O . GLY A 1 88 ? -12.242 -1.993 -9.132 1.00 94.69 88 GLY A O 1
ATOM 668 N N . ASN A 1 89 ? -14.117 -1.433 -10.237 1.00 93.69 89 ASN A N 1
ATOM 669 C CA . ASN A 1 89 ? -13.511 -0.353 -11.018 1.00 93.69 89 ASN A CA 1
ATOM 670 C C . ASN A 1 89 ? -13.434 0.949 -10.208 1.00 93.69 89 ASN A C 1
ATOM 672 O O . ASN A 1 89 ? -14.418 1.350 -9.577 1.00 93.69 89 ASN A O 1
ATOM 676 N N . LEU A 1 90 ? -12.299 1.652 -10.295 1.00 92.31 90 LEU A N 1
ATOM 677 C CA . LEU A 1 90 ? -12.137 2.981 -9.706 1.00 92.31 90 LEU A CA 1
ATOM 678 C C . LEU A 1 90 ? -13.124 3.972 -10.344 1.00 92.31 90 LEU A C 1
ATOM 680 O O . LEU A 1 90 ? -13.177 4.115 -11.565 1.00 92.31 90 LEU A O 1
ATOM 684 N N . ARG A 1 91 ? -13.881 4.690 -9.509 1.00 92.38 91 ARG A N 1
ATOM 685 C CA . ARG A 1 91 ? -14.734 5.806 -9.935 1.00 92.38 91 ARG A CA 1
ATOM 686 C C . ARG A 1 91 ? -14.091 7.118 -9.511 1.00 92.38 91 ARG A C 1
ATOM 688 O O . ARG A 1 91 ? -13.935 7.364 -8.319 1.00 92.38 91 ARG A O 1
ATOM 695 N N . VAL A 1 92 ? -13.748 7.956 -10.484 1.00 90.31 92 VAL A N 1
ATOM 696 C CA . VAL A 1 92 ? -13.230 9.308 -10.247 1.00 90.31 92 VAL A CA 1
ATOM 697 C C . VAL A 1 92 ? -14.359 10.298 -10.500 1.00 90.31 92 VAL A C 1
ATOM 699 O O . VAL A 1 92 ? -14.896 10.359 -11.604 1.00 90.31 92 VAL A O 1
ATOM 702 N N . LEU A 1 93 ? -14.745 11.047 -9.468 1.00 91.31 93 LEU A N 1
ATOM 703 C CA . LEU A 1 93 ? -15.706 12.138 -9.603 1.00 91.31 93 LEU A CA 1
ATOM 704 C C . LEU A 1 93 ? -14.955 13.380 -10.082 1.00 91.31 93 LEU A C 1
ATOM 706 O O . LEU A 1 93 ? -14.023 13.830 -9.417 1.00 91.31 93 LEU A O 1
ATOM 710 N N . VAL A 1 94 ? -15.348 13.909 -11.238 1.00 89.25 94 VAL A N 1
ATOM 711 C CA . VAL A 1 94 ? -14.833 15.181 -11.754 1.00 89.25 94 VAL A CA 1
ATOM 712 C C . VAL A 1 94 ? -15.765 16.285 -11.261 1.00 89.25 94 VAL A C 1
ATOM 714 O O . VAL A 1 94 ? -16.983 16.145 -11.379 1.00 89.25 94 VAL A O 1
ATOM 717 N N . ALA A 1 95 ? -15.187 17.322 -10.655 1.00 74.94 95 ALA A N 1
ATOM 718 C CA . ALA A 1 95 ? -15.897 18.521 -10.212 1.00 74.94 95 ALA A CA 1
ATOM 719 C C . ALA A 1 95 ? -16.000 19.548 -11.344 1.00 74.94 95 ALA A C 1
ATOM 721 O O . ALA A 1 95 ? -15.037 19.627 -12.143 1.00 74.94 95 ALA A O 1
#

Radius of gyration: 14.06 Å; chains: 1; bounding box: 39×39×28 Å

Sequence (95 aa):
MFNEIFLNKGDIFIFGQKNRGVFEKGCIGNRSRNCIGLSNVFSISRSSRIYDQATAAVASIDPSLPIVGYEAAENLEAACRNGSEIVGNLRVLVA

Secondary structure (DSSP, 8-state):
---GGGGG-TTEEEEEEEETTEEEEEEEEEE-SS-EEEEEEEESS--TTHHHHHHHHHHTT-TTSPEE----HHHHHHHHHTT--------PPP-

pLDDT: mean 92.04, std 6.15, range [64.5, 98.25]